Protein AF-H9FKZ0-F1 (afdb_monomer)

Secondary structure (DSSP, 8-state):
--GGG-TT--EEE-TTS--S---GGGGG-TT--EEE--SS--SS--GGGGG-TT--EEE--SS------TTGGG-TT--EEE-TTS--SS--GGGGG-TT-SEEE-TTS--S-----TT-TT--

Radius of gyration: 13.92 Å; Cα contacts (8 Å, |Δi|>4): 282; chains: 1; bounding box: 34×31×35 Å

Mean predicted aligned error: 2.5 Å

Foldseek 3Di:
DVPLVPQQAAEDAQDQVQDQEDDLSVLSNLNHAYYAHENYAHQADHPSVLNNLNHAEYHHAQYAYQEHDLSNLSNLNYAEDAHHNYAHQADHVSVLSNLNHCYYHHHNYNHPDDDDNVSVVNVD

InterPro domains:
  IPR001611 Leucine-rich repeat [PF13855] (7-65)
  IPR001611 Leucine-rich repeat [PS51450] (100-121)
  IPR003591 Leucine-rich repeat, typical subtype [SM00369] (6-28)
  IPR003591 Leucine-rich repeat, typical subtype [SM00369] (52-73)
  IPR003591 Leucine-rich repeat, typical subtype [SM00369] (75-98)
  IPR032675 Leucine-rich repeat domain superfamily [G3DSA:3.80.10.10] (1-124)
  IPR050216 Leucine-rich repeat domain-containing protein [PTHR48051] (2-121)

pLDDT: mean 96.82, std 4.58, range [59.09, 98.88]

Solvent-accessible surface area (backbone atoms only — not comparable to full-atom values): 6429 Å² total; per-residue (Å²): 127,70,76,40,70,40,68,78,42,38,66,48,81,52,53,64,64,65,39,62,74,70,61,73,57,56,37,54,30,51,45,25,28,37,41,36,45,22,48,24,50,28,54,56,68,56,67,34,60,60,59,24,52,49,25,27,35,42,36,45,23,39,28,45,29,52,62,68,58,80,64,54,50,64,33,74,41,36,31,34,42,34,42,24,38,26,48,26,51,57,67,54,71,40,55,56,66,36,42,61,27,53,40,78,40,62,53,67,42,53,54,82,58,79,75,88,59,75,52,32,67,39,57,116

Structure (mmCIF, N/CA/C/O backbone):
data_AF-H9FKZ0-F1
#
_entry.id   AF-H9FKZ0-F1
#
loop_
_atom_site.group_PDB
_atom_site.id
_atom_site.type_symbol
_atom_site.label_atom_id
_atom_site.label_alt_id
_atom_site.label_comp_id
_atom_site.label_asym_id
_atom_site.label_entity_id
_atom_site.label_seq_id
_atom_site.pdbx_PDB_ins_code
_atom_site.Cartn_x
_atom_site.Cartn_y
_atom_site.Cartn_z
_atom_site.occupancy
_atom_site.B_iso_or_equiv
_atom_site.auth_seq_id
_atom_site.auth_comp_id
_atom_site.auth_asym_id
_atom_site.auth_atom_id
_atom_site.pdbx_PDB_model_num
ATOM 1 N N . ASP A 1 1 ? -16.561 12.141 9.767 1.00 59.09 1 ASP A N 1
ATOM 2 C CA . ASP A 1 1 ? -15.702 12.217 10.973 1.00 59.09 1 ASP A CA 1
ATOM 3 C C . ASP A 1 1 ? -15.874 11.088 11.993 1.00 59.09 1 ASP A C 1
ATOM 5 O O .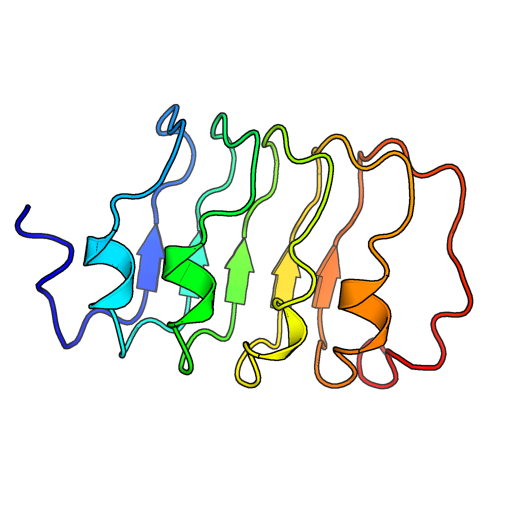 ASP A 1 1 ? -14.923 10.795 12.705 1.00 59.09 1 ASP A O 1
ATOM 9 N N . GLY A 1 2 ? -17.012 10.380 12.053 1.00 85.12 2 GLY A N 1
ATOM 10 C CA . GLY A 1 2 ? -17.207 9.305 13.046 1.00 85.12 2 GLY A CA 1
ATOM 11 C C . GLY A 1 2 ? -16.389 8.021 12.825 1.00 85.12 2 GLY A C 1
ATOM 12 O O . GLY A 1 2 ? -15.954 7.407 13.794 1.00 85.12 2 GLY A O 1
ATOM 13 N N . LEU A 1 3 ? -16.130 7.631 11.569 1.00 90.19 3 LEU A N 1
ATOM 14 C CA . LEU A 1 3 ? -15.483 6.350 11.232 1.00 90.19 3 LEU A CA 1
ATOM 15 C C . LEU A 1 3 ? -14.109 6.175 11.896 1.00 90.19 3 LEU A C 1
ATOM 17 O O . LEU A 1 3 ? -13.831 5.122 12.462 1.00 90.19 3 LEU A O 1
ATOM 21 N N . CYS A 1 4 ? -13.264 7.209 11.857 1.00 93.38 4 CYS A N 1
ATOM 22 C CA . CYS A 1 4 ? -11.900 7.170 12.393 1.00 93.38 4 CYS A CA 1
ATOM 23 C C . CYS A 1 4 ? -11.849 7.001 13.922 1.00 93.38 4 CYS A C 1
ATOM 25 O O . CYS A 1 4 ? -10.809 6.639 14.462 1.00 93.38 4 CYS A O 1
ATOM 27 N N . ARG A 1 5 ? -12.975 7.213 14.613 1.00 93.31 5 ARG A N 1
ATOM 28 C CA . ARG A 1 5 ? -13.101 7.131 16.073 1.00 93.31 5 ARG A CA 1
ATOM 29 C C . ARG A 1 5 ? -13.692 5.807 16.553 1.00 93.31 5 ARG A C 1
ATOM 31 O O . ARG A 1 5 ? -14.165 5.734 17.680 1.00 93.31 5 ARG A O 1
ATOM 38 N N . LEU A 1 6 ? -13.691 4.767 15.718 1.00 94.69 6 LEU A N 1
ATOM 39 C CA . LEU A 1 6 ? -14.150 3.427 16.087 1.00 94.69 6 LEU A CA 1
ATOM 40 C C . LEU A 1 6 ? -12.960 2.586 16.596 1.00 94.69 6 LEU A C 1
ATOM 42 O O . LEU A 1 6 ? -12.302 1.913 15.798 1.00 94.69 6 LEU A O 1
ATOM 46 N N . PRO A 1 7 ? -12.665 2.566 17.914 1.00 89.94 7 PRO A N 1
ATOM 47 C CA . PRO A 1 7 ? -11.415 2.008 18.446 1.00 89.94 7 PRO A CA 1
ATOM 48 C C . PRO A 1 7 ? -11.303 0.489 18.284 1.00 89.94 7 PRO A C 1
ATOM 50 O O . PRO A 1 7 ? -10.212 -0.067 18.392 1.00 89.94 7 PRO A O 1
ATOM 53 N N . ARG A 1 8 ? -12.425 -0.196 18.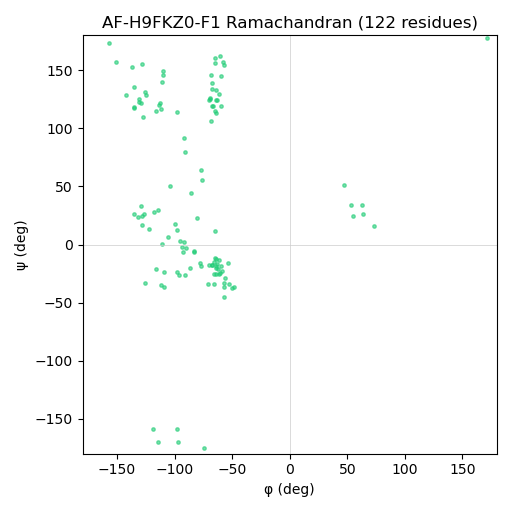038 1.00 96.38 8 ARG A N 1
ATOM 54 C CA . ARG A 1 8 ? -12.500 -1.654 17.860 1.00 96.38 8 ARG A CA 1
ATOM 55 C C . ARG A 1 8 ? -12.702 -2.081 16.408 1.00 96.38 8 ARG A C 1
ATOM 57 O O . ARG A 1 8 ? -12.904 -3.264 16.156 1.00 96.38 8 ARG A O 1
ATOM 64 N N . LEU A 1 9 ? -12.657 -1.151 15.452 1.00 98.06 9 LEU A N 1
ATOM 65 C CA . LEU A 1 9 ? -12.798 -1.496 14.041 1.00 98.06 9 LEU A CA 1
ATOM 66 C C . LEU A 1 9 ? -11.587 -2.320 13.586 1.00 98.06 9 LEU A C 1
ATOM 68 O O . LEU A 1 9 ? -10.453 -1.852 13.644 1.00 98.06 9 LEU A O 1
ATOM 72 N N . THR A 1 10 ? -11.834 -3.552 13.141 1.00 98.50 10 THR A N 1
ATOM 73 C CA . THR A 1 10 ? -10.780 -4.492 12.718 1.00 98.50 10 THR A CA 1
ATOM 74 C C . THR A 1 10 ? -10.758 -4.734 11.214 1.00 98.50 10 THR A C 1
ATOM 76 O O . THR A 1 10 ? -9.713 -5.091 10.669 1.00 98.50 10 THR A O 1
ATOM 79 N N . ARG A 1 11 ? -11.882 -4.526 10.526 1.00 98.69 11 ARG A N 1
ATOM 80 C CA . ARG A 1 11 ? -12.020 -4.703 9.079 1.00 98.69 11 ARG A CA 1
ATOM 81 C C . ARG A 1 11 ? -12.784 -3.521 8.507 1.00 98.69 11 ARG A C 1
ATOM 83 O O . ARG A 1 11 ? -13.779 -3.103 9.094 1.00 98.69 11 ARG A O 1
ATOM 90 N N . LEU A 1 12 ? -12.308 -2.987 7.391 1.00 98.44 12 LEU A N 1
ATOM 91 C CA . LEU A 1 12 ? -12.919 -1.842 6.731 1.00 98.44 12 LEU A CA 1
ATOM 92 C C . LEU A 1 12 ? -12.845 -2.007 5.214 1.00 98.44 12 LEU A C 1
ATOM 94 O O . LEU A 1 12 ? -11.774 -2.253 4.659 1.00 98.44 12 LEU A O 1
ATOM 98 N N . TYR A 1 13 ? -13.998 -1.843 4.572 1.00 98.38 13 TYR A N 1
ATOM 99 C CA . TYR A 1 13 ? -14.204 -1.992 3.138 1.00 98.38 13 TYR A CA 1
ATOM 100 C C . TYR A 1 13 ? -14.610 -0.641 2.550 1.00 98.38 13 TYR A C 1
ATOM 102 O O . TYR A 1 13 ? -15.657 -0.107 2.903 1.00 98.38 13 TYR A O 1
ATOM 110 N N . LEU A 1 14 ? -13.768 -0.076 1.687 1.00 97.88 14 LEU A N 1
ATOM 111 C CA . LEU A 1 14 ? -13.991 1.192 0.985 1.00 97.88 14 LEU A CA 1
ATOM 112 C C . LEU A 1 14 ? -13.691 1.067 -0.520 1.00 97.88 14 LEU A C 1
ATOM 114 O O . LEU A 1 14 ? -13.397 2.072 -1.177 1.00 97.88 14 LEU A O 1
ATOM 118 N N . GLY A 1 15 ? -13.758 -0.141 -1.080 1.00 97.94 15 GLY A N 1
ATOM 119 C CA . GLY A 1 15 ? -13.570 -0.360 -2.512 1.00 97.94 15 GLY A CA 1
ATOM 120 C C . GLY A 1 15 ? -14.595 0.401 -3.367 1.00 97.94 15 GLY A C 1
ATOM 121 O O . GLY A 1 15 ? -15.732 0.591 -2.942 1.00 97.94 15 GLY A O 1
ATOM 122 N N . GLY A 1 16 ? -14.200 0.884 -4.549 1.00 97.75 16 GLY A N 1
ATOM 123 C CA . GLY A 1 16 ? -15.134 1.482 -5.520 1.00 97.75 16 GLY A CA 1
ATOM 124 C C . GLY A 1 16 ? -15.685 2.874 -5.170 1.00 97.75 16 GLY A C 1
ATOM 125 O O . GLY A 1 16 ? -16.658 3.318 -5.777 1.00 97.75 16 GLY A O 1
ATOM 126 N N . ASN A 1 17 ? -15.082 3.594 -4.218 1.00 97.81 17 ASN A N 1
ATOM 127 C CA . ASN A 1 17 ? -15.618 4.853 -3.674 1.00 97.81 17 ASN A CA 1
ATOM 128 C C . ASN A 1 17 ? -15.027 6.132 -4.291 1.00 97.81 17 ASN A C 1
ATOM 130 O O . ASN A 1 17 ? -15.213 7.225 -3.757 1.00 97.81 17 ASN A O 1
ATOM 134 N N . ARG A 1 18 ? -14.301 6.028 -5.414 1.00 98.06 18 ARG A N 1
ATOM 135 C CA . ARG A 1 18 ? -13.669 7.173 -6.105 1.00 98.06 18 ARG A CA 1
ATOM 136 C C . ARG A 1 18 ? -12.743 8.012 -5.204 1.00 98.06 18 ARG A C 1
ATOM 138 O O . ARG A 1 18 ? -12.502 9.187 -5.480 1.00 98.06 18 ARG A O 1
ATOM 145 N N . LEU A 1 19 ? -12.203 7.419 -4.139 1.00 97.88 19 LEU A N 1
ATOM 146 C CA . LEU A 1 19 ? -11.367 8.104 -3.158 1.00 97.88 19 LEU A CA 1
ATOM 147 C C . LEU A 1 19 ? -10.075 8.614 -3.803 1.00 97.88 19 LEU A C 1
ATOM 149 O O . LEU A 1 19 ? -9.374 7.881 -4.502 1.00 97.88 19 LEU A O 1
ATOM 153 N N . LEU A 1 20 ? -9.742 9.874 -3.526 1.00 98.19 20 LEU A N 1
ATOM 154 C CA . LEU A 1 20 ? -8.487 10.505 -3.949 1.00 98.19 20 LEU A CA 1
ATOM 155 C C . LEU A 1 20 ? -7.414 10.468 -2.853 1.00 98.19 20 LEU A C 1
ATOM 157 O O . LEU A 1 20 ? -6.220 10.479 -3.159 1.00 98.19 20 LEU A O 1
ATOM 161 N N . ALA A 1 21 ? -7.837 10.409 -1.589 1.00 97.56 21 ALA A N 1
ATOM 162 C CA . ALA A 1 21 ? -6.990 10.304 -0.407 1.00 97.56 21 ALA A CA 1
ATOM 163 C C . ALA A 1 21 ? -7.782 9.704 0.769 1.00 97.56 21 ALA A C 1
ATOM 165 O O . ALA A 1 21 ? -9.000 9.545 0.689 1.00 97.56 21 ALA A O 1
ATOM 166 N N . LEU A 1 22 ? -7.085 9.420 1.871 1.00 96.75 22 LEU A N 1
ATOM 167 C CA . LEU A 1 22 ? -7.688 9.144 3.178 1.00 96.75 22 LEU A CA 1
ATOM 168 C C . LEU A 1 22 ? -7.392 10.315 4.131 1.00 96.75 22 LEU A C 1
ATOM 170 O O . LEU A 1 22 ? -6.307 10.899 4.031 1.00 96.75 22 LEU A O 1
ATOM 174 N N . PRO A 1 23 ? -8.313 10.662 5.049 1.00 95.50 23 PRO A N 1
ATOM 175 C CA . PRO A 1 23 ? -8.104 11.742 6.012 1.00 95.50 23 PRO A CA 1
ATOM 176 C C . PRO A 1 23 ? -6.965 11.418 6.989 1.00 95.50 23 PRO A C 1
ATOM 178 O O . PRO A 1 23 ? -6.663 10.252 7.244 1.00 95.50 23 PRO A O 1
ATOM 181 N N . ALA A 1 24 ? -6.351 12.444 7.586 1.00 95.62 24 ALA A N 1
ATOM 182 C CA . ALA A 1 24 ? -5.262 12.263 8.553 1.00 95.62 24 ALA A CA 1
ATOM 183 C C . ALA A 1 24 ? -5.673 11.385 9.752 1.00 95.62 24 ALA A C 1
ATOM 185 O O . ALA A 1 24 ? -4.898 10.535 10.200 1.00 95.62 24 ALA A O 1
ATOM 186 N N . ASP A 1 25 ? -6.923 11.526 10.196 1.00 96.19 25 ASP A N 1
ATOM 187 C CA . ASP A 1 25 ? -7.493 10.784 11.322 1.00 96.19 25 ASP A CA 1
ATOM 188 C C . ASP A 1 25 ? -7.608 9.278 11.075 1.00 96.19 25 ASP A C 1
ATOM 190 O O . ASP A 1 25 ? -7.793 8.527 12.026 1.00 96.19 25 ASP A O 1
ATOM 194 N N . PHE A 1 26 ? -7.422 8.786 9.844 1.00 96.75 26 PHE A N 1
ATOM 195 C CA . PHE A 1 26 ? -7.399 7.343 9.572 1.00 96.75 26 PHE A CA 1
ATOM 196 C C . PHE A 1 26 ? -6.303 6.618 10.372 1.00 96.75 26 PHE A C 1
ATOM 198 O O . PHE A 1 26 ? -6.423 5.430 10.658 1.00 96.75 26 PHE A O 1
ATOM 205 N N . ALA A 1 27 ? -5.265 7.350 10.798 1.00 96.12 27 ALA A N 1
ATOM 206 C CA . ALA A 1 27 ? -4.238 6.867 11.713 1.00 96.12 27 ALA A CA 1
ATOM 207 C C . ALA A 1 27 ? -4.766 6.513 13.120 1.00 96.12 27 ALA A C 1
ATOM 209 O O . ALA A 1 27 ? -4.038 5.892 13.885 1.00 96.12 27 ALA A O 1
ATOM 210 N N . GLN A 1 28 ? -5.992 6.892 13.491 1.00 96.38 28 GLN A N 1
ATOM 211 C CA . GLN A 1 28 ? -6.603 6.556 14.785 1.00 96.38 28 GLN A CA 1
ATOM 212 C C . GLN A 1 28 ? -7.143 5.116 14.841 1.00 96.38 28 GLN A C 1
ATOM 214 O O . GLN A 1 28 ? -7.355 4.588 15.931 1.00 96.38 28 GLN A O 1
ATOM 219 N N . LEU A 1 29 ? -7.305 4.443 13.695 1.00 97.06 29 LEU A N 1
ATOM 220 C CA . LEU A 1 29 ? -7.834 3.076 13.589 1.00 97.06 29 LEU A CA 1
ATOM 221 C C . LEU A 1 29 ? -6.798 2.007 13.990 1.00 97.06 29 LEU A C 1
ATOM 223 O O . LEU A 1 29 ? -6.483 1.097 13.228 1.00 97.06 29 LEU A O 1
ATOM 227 N N . GLN A 1 30 ? -6.251 2.111 15.201 1.00 96.06 30 GLN A N 1
ATOM 228 C CA . GLN A 1 30 ? -5.129 1.297 15.689 1.00 96.06 30 GLN A CA 1
ATOM 229 C C . GLN A 1 30 ? -5.438 -0.207 15.800 1.00 96.06 30 GLN A C 1
ATOM 231 O O . GLN A 1 30 ? -4.515 -1.017 15.807 1.00 96.06 30 GLN A O 1
ATOM 236 N N . SER A 1 31 ? -6.719 -0.591 15.829 1.00 97.88 31 SER A N 1
ATOM 237 C CA . SER A 1 31 ? -7.163 -1.994 15.826 1.00 97.88 31 SER A CA 1
ATOM 238 C C . SER A 1 31 ? -7.384 -2.576 14.425 1.00 97.88 31 SER A C 1
ATOM 240 O O . SER A 1 31 ? -7.723 -3.756 14.308 1.00 97.88 31 SER A O 1
ATOM 242 N N . LEU A 1 32 ? -7.221 -1.779 13.361 1.00 98.56 32 LEU A N 1
ATOM 243 C CA . LEU A 1 32 ? -7.531 -2.200 11.999 1.00 98.56 32 LEU A CA 1
ATOM 244 C C . LEU A 1 32 ? -6.525 -3.243 11.509 1.00 98.56 32 LEU A C 1
ATOM 246 O O . LEU A 1 32 ? -5.321 -3.004 11.494 1.00 98.56 32 LEU A O 1
ATOM 250 N N . ARG A 1 33 ? -7.040 -4.397 11.082 1.00 98.75 33 ARG A N 1
ATOM 251 C CA . ARG A 1 33 ? -6.269 -5.552 10.600 1.00 98.75 33 ARG A CA 1
ATOM 252 C C . ARG A 1 33 ? -6.416 -5.758 9.099 1.00 98.75 33 ARG A C 1
ATOM 254 O O . ARG A 1 33 ? -5.436 -6.104 8.443 1.00 98.75 33 ARG A O 1
ATOM 261 N N . CYS A 1 34 ? -7.605 -5.510 8.555 1.00 98.88 34 CYS A N 1
ATOM 262 C CA . CYS A 1 34 ? -7.881 -5.636 7.127 1.00 98.88 34 CYS A CA 1
ATOM 263 C C . CYS A 1 34 ? -8.452 -4.332 6.577 1.00 98.88 34 CYS A C 1
ATOM 265 O O . CYS A 1 34 ? -9.436 -3.813 7.108 1.00 98.88 34 CYS A O 1
ATOM 267 N N . LEU A 1 35 ? -7.857 -3.835 5.498 1.00 98.81 35 LEU A N 1
ATOM 268 C CA . LEU A 1 35 ? -8.326 -2.653 4.792 1.00 98.81 35 LEU A CA 1
ATOM 269 C C . LEU A 1 35 ? -8.400 -2.936 3.295 1.00 98.81 35 LEU A C 1
ATOM 271 O O . LEU A 1 35 ? -7.386 -3.280 2.682 1.00 98.81 35 LEU A O 1
ATOM 275 N N . TRP A 1 36 ? -9.590 -2.764 2.729 1.00 98.88 36 TRP A N 1
ATOM 276 C CA . TRP A 1 36 ? -9.854 -2.864 1.295 1.00 98.88 36 TRP A CA 1
ATOM 277 C C . TRP A 1 36 ? -10.214 -1.488 0.746 1.00 98.88 36 TRP A C 1
ATOM 279 O O . TRP A 1 36 ? -11.174 -0.867 1.201 1.00 98.88 36 TRP A O 1
ATOM 289 N N . ILE A 1 37 ? -9.379 -0.968 -0.153 1.00 98.56 37 ILE A N 1
ATOM 290 C CA . ILE A 1 37 ? -9.507 0.355 -0.787 1.00 98.56 37 ILE A CA 1
ATOM 291 C C . ILE A 1 37 ? -9.239 0.277 -2.298 1.00 98.56 37 ILE A C 1
ATOM 293 O O . ILE A 1 37 ? -8.833 1.261 -2.925 1.00 98.56 37 ILE A O 1
ATOM 297 N N . GLU A 1 38 ? -9.464 -0.888 -2.893 1.00 98.75 38 GLU A N 1
ATOM 298 C CA . GLU A 1 38 ? -9.356 -1.144 -4.326 1.00 98.75 38 GLU A CA 1
ATOM 299 C C . GLU A 1 38 ? -10.379 -0.362 -5.165 1.00 98.75 38 GLU A C 1
ATOM 301 O O . GLU A 1 38 ? -11.378 0.140 -4.651 1.00 98.75 38 GLU A O 1
ATOM 306 N N . GLY A 1 39 ? -10.134 -0.201 -6.466 1.00 98.62 39 GLY A N 1
ATOM 307 C CA . GLY A 1 39 ? -11.086 0.475 -7.359 1.00 98.62 39 GLY A CA 1
ATOM 308 C C . GLY A 1 39 ? -11.325 1.948 -6.996 1.00 98.62 39 GLY A C 1
ATOM 309 O O . GLY A 1 39 ? -12.436 2.466 -7.115 1.00 98.62 39 GLY A O 1
ATOM 310 N N . ASN A 1 40 ? -10.290 2.625 -6.501 1.00 98.81 40 ASN A N 1
ATOM 311 C CA . ASN A 1 40 ? -10.313 4.045 -6.152 1.00 98.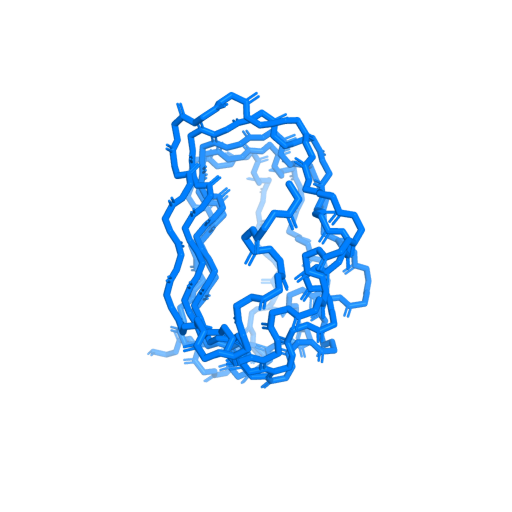81 40 ASN A CA 1
ATOM 312 C C . ASN A 1 40 ? -9.362 4.841 -7.069 1.00 98.81 40 ASN A C 1
ATOM 314 O O . ASN A 1 40 ? -8.886 4.361 -8.098 1.00 98.81 40 ASN A O 1
ATOM 318 N N . PHE A 1 41 ? -9.103 6.110 -6.752 1.00 98.50 41 PHE A N 1
ATOM 319 C CA . PHE A 1 41 ? -8.280 7.000 -7.576 1.00 98.50 41 PHE A CA 1
ATOM 320 C C . PHE A 1 41 ? -7.016 7.486 -6.860 1.00 98.50 41 PHE A C 1
ATOM 322 O O . PHE A 1 41 ? -6.490 8.556 -7.190 1.00 98.50 41 PHE A O 1
ATOM 329 N N . LEU A 1 42 ? -6.497 6.694 -5.917 1.00 98.75 42 LEU A N 1
ATOM 330 C CA . LEU A 1 42 ? -5.313 7.036 -5.135 1.00 98.75 42 LEU A CA 1
ATOM 331 C C . LEU A 1 42 ? -4.089 7.143 -6.049 1.00 98.75 42 LEU A C 1
ATOM 333 O O . LEU A 1 42 ? -3.626 6.160 -6.624 1.00 98.75 42 LEU A O 1
ATOM 337 N N . ARG A 1 43 ? -3.549 8.359 -6.182 1.00 98.50 43 ARG A N 1
ATOM 338 C CA . ARG A 1 43 ? -2.312 8.631 -6.942 1.00 98.50 43 ARG A CA 1
ATOM 339 C C . ARG A 1 43 ? -1.046 8.445 -6.104 1.00 98.50 43 ARG A C 1
ATOM 341 O O . ARG A 1 43 ? 0.045 8.315 -6.649 1.00 98.50 43 ARG A O 1
ATOM 348 N N . ARG A 1 44 ? -1.185 8.482 -4.778 1.00 98.44 44 ARG A N 1
ATOM 349 C CA . ARG A 1 44 ? -0.106 8.338 -3.793 1.00 98.44 44 ARG A CA 1
ATOM 350 C C . ARG A 1 44 ? -0.573 7.424 -2.670 1.00 98.44 44 ARG A C 1
ATOM 352 O O . ARG A 1 44 ? -1.764 7.380 -2.367 1.00 98.44 44 ARG A O 1
ATOM 359 N N . PHE A 1 45 ? 0.372 6.743 -2.033 1.00 98.50 45 PHE A N 1
ATOM 360 C CA . PHE A 1 45 ? 0.085 5.941 -0.850 1.00 98.50 45 PHE A CA 1
ATOM 361 C C . PHE A 1 45 ? -0.456 6.834 0.287 1.00 98.50 45 PHE A C 1
ATOM 363 O O . PHE A 1 45 ? 0.179 7.848 0.606 1.00 98.50 45 PHE A O 1
ATOM 370 N N . PRO A 1 46 ? -1.587 6.491 0.929 1.00 97.88 46 PRO A N 1
ATOM 371 C CA . PRO A 1 46 ? -2.116 7.275 2.039 1.00 97.88 46 PRO A CA 1
ATOM 372 C C . PRO A 1 46 ? -1.211 7.170 3.276 1.00 97.88 46 PRO A C 1
ATOM 374 O O . PRO A 1 46 ? -1.198 6.164 3.983 1.00 97.88 46 PRO A O 1
ATOM 377 N N . ARG A 1 47 ? -0.459 8.238 3.569 1.00 97.94 47 ARG A N 1
ATOM 378 C CA . ARG A 1 47 ? 0.493 8.284 4.695 1.00 97.94 47 ARG A CA 1
ATOM 379 C C . ARG A 1 47 ? -0.079 7.902 6.073 1.00 97.94 47 ARG A C 1
ATOM 381 O O . ARG A 1 47 ? 0.669 7.277 6.822 1.00 97.94 47 ARG A O 1
ATOM 388 N N . PRO A 1 48 ? -1.350 8.187 6.428 1.00 97.44 48 PRO A N 1
ATOM 389 C CA . PRO A 1 48 ? -1.925 7.734 7.700 1.00 97.44 48 PRO A CA 1
ATOM 390 C C . PRO A 1 48 ? -1.854 6.215 7.922 1.00 97.44 48 PRO A C 1
ATOM 392 O O . PRO A 1 48 ? -1.720 5.780 9.064 1.00 97.44 48 PRO A O 1
ATOM 395 N N . LEU A 1 49 ? -1.858 5.408 6.851 1.00 98.19 49 LEU A N 1
ATOM 396 C CA . LEU A 1 49 ? -1.769 3.945 6.946 1.00 98.19 49 LEU A CA 1
ATOM 397 C C . LEU A 1 49 ? -0.427 3.459 7.506 1.00 98.19 49 LEU A C 1
ATOM 399 O O . LEU A 1 49 ? -0.377 2.404 8.129 1.00 98.19 49 LEU A O 1
ATOM 403 N N . LEU A 1 50 ? 0.644 4.250 7.370 1.00 98.12 50 LEU A N 1
ATOM 404 C CA . LEU A 1 50 ? 1.967 3.922 7.921 1.00 98.12 50 LEU A CA 1
ATOM 405 C C . LEU A 1 50 ? 1.969 3.835 9.456 1.00 98.12 50 LEU A C 1
ATOM 407 O O . LEU A 1 50 ? 2.904 3.289 10.035 1.00 98.12 50 LEU A O 1
ATOM 411 N N . ARG A 1 51 ? 0.941 4.388 10.116 1.00 97.00 51 ARG A N 1
ATOM 412 C CA . ARG A 1 51 ? 0.767 4.361 11.576 1.00 97.00 51 ARG A CA 1
ATOM 413 C C . ARG A 1 51 ? -0.100 3.195 12.061 1.00 97.00 51 ARG A C 1
ATOM 415 O O . ARG A 1 51 ? -0.296 3.065 13.266 1.00 97.00 51 ARG A O 1
ATOM 422 N N . LEU A 1 52 ? -0.636 2.369 11.160 1.00 96.81 52 LEU A N 1
ATOM 423 C CA . LEU A 1 52 ? -1.516 1.252 11.508 1.00 96.81 52 LEU A CA 1
ATOM 424 C C . LEU A 1 52 ? -0.698 -0.021 11.733 1.00 96.81 52 LEU A C 1
ATOM 426 O O . LEU A 1 52 ? -0.597 -0.887 10.868 1.00 96.81 52 LEU A O 1
ATOM 430 N N . VAL A 1 53 ? -0.098 -0.126 12.918 1.00 92.69 53 VAL A N 1
ATOM 431 C CA . VAL A 1 53 ? 0.806 -1.233 13.280 1.00 92.69 53 VAL A CA 1
ATOM 432 C C . VAL A 1 53 ? 0.120 -2.603 13.325 1.00 92.69 53 VAL A C 1
ATOM 434 O O . VAL A 1 53 ? 0.779 -3.621 13.117 1.00 92.69 53 VAL A O 1
ATOM 437 N N . ALA A 1 54 ? -1.196 -2.636 13.558 1.00 97.44 54 ALA A N 1
ATOM 438 C CA . ALA A 1 54 ? -1.993 -3.862 13.576 1.00 97.44 54 ALA A CA 1
ATOM 439 C C . ALA A 1 54 ? -2.441 -4.329 12.181 1.00 97.44 54 ALA A C 1
ATOM 441 O O . ALA A 1 54 ? -3.008 -5.419 12.072 1.00 97.44 54 ALA A O 1
ATOM 442 N N . LEU A 1 55 ? -2.201 -3.536 11.127 1.00 98.62 55 LEU A N 1
ATOM 443 C CA . LEU A 1 55 ? -2.673 -3.854 9.784 1.00 98.62 55 LEU A CA 1
ATOM 444 C C . LEU A 1 55 ? -1.912 -5.058 9.226 1.00 98.62 55 LEU A C 1
ATOM 446 O O . LEU A 1 55 ? -0.686 -5.060 9.158 1.00 98.62 55 LEU A O 1
ATOM 450 N N . GLN A 1 56 ? -2.659 -6.078 8.815 1.00 98.81 56 GLN A N 1
ATOM 451 C CA . GLN A 1 56 ? -2.153 -7.363 8.330 1.00 98.81 56 GLN A CA 1
ATOM 452 C C . GLN A 1 56 ? -2.418 -7.553 6.836 1.00 98.81 56 GLN A C 1
ATOM 454 O O . GLN A 1 56 ? -1.581 -8.122 6.140 1.00 98.81 56 GLN A O 1
ATOM 459 N N . SER A 1 57 ? -3.551 -7.054 6.340 1.00 98.88 57 SER A N 1
ATOM 460 C CA . SER A 1 57 ? -3.988 -7.194 4.951 1.00 98.88 57 SER A CA 1
ATOM 461 C C . SER A 1 57 ? -4.376 -5.836 4.379 1.00 98.88 57 SER A C 1
ATOM 463 O O . SER A 1 57 ? -5.292 -5.190 4.896 1.00 98.88 57 SER A O 1
ATOM 465 N N . LEU A 1 58 ? -3.725 -5.432 3.288 1.00 98.88 58 LEU A N 1
ATOM 466 C CA . LEU A 1 58 ? -3.988 -4.171 2.597 1.00 98.88 58 LEU A CA 1
ATOM 467 C C . LEU A 1 58 ? -4.239 -4.414 1.103 1.00 98.88 58 LEU A C 1
ATOM 469 O O . LEU A 1 58 ? -3.316 -4.755 0.364 1.00 98.88 58 LEU A O 1
ATOM 473 N N . GLN A 1 59 ? -5.486 -4.225 0.670 1.00 98.81 59 GLN A N 1
ATOM 474 C CA . GLN A 1 59 ? -5.893 -4.284 -0.736 1.00 98.81 59 GLN A CA 1
ATOM 475 C C . GLN A 1 59 ? -5.961 -2.866 -1.305 1.00 98.81 59 GLN A C 1
ATOM 477 O O . GLN A 1 59 ? -6.767 -2.048 -0.869 1.00 98.81 59 GLN A O 1
ATOM 482 N N . MET A 1 60 ? -5.084 -2.566 -2.258 1.00 98.69 60 MET A N 1
ATOM 483 C CA . MET A 1 60 ? -4.971 -1.274 -2.944 1.00 98.69 60 MET A CA 1
ATOM 484 C C . MET A 1 60 ? -4.973 -1.448 -4.466 1.00 98.69 60 MET A C 1
ATOM 486 O O . MET A 1 60 ? -4.435 -0.605 -5.191 1.00 98.69 60 MET A O 1
ATOM 490 N N . GLY A 1 61 ? -5.561 -2.545 -4.947 1.00 98.81 61 GLY A N 1
ATOM 491 C CA . GLY A 1 61 ? -5.673 -2.835 -6.369 1.00 98.81 61 GLY A CA 1
ATOM 492 C C . GLY A 1 61 ? -6.464 -1.770 -7.133 1.00 98.81 61 GLY A C 1
ATOM 493 O O . GLY A 1 61 ? -7.168 -0.962 -6.525 1.00 98.81 61 GLY A O 1
ATOM 494 N N . ASP A 1 62 ? -6.331 -1.731 -8.455 1.00 98.81 62 ASP A N 1
ATOM 495 C CA . ASP A 1 62 ? -7.084 -0.840 -9.350 1.00 98.81 62 ASP A CA 1
ATOM 496 C C . ASP A 1 62 ? -7.119 0.621 -8.863 1.00 98.81 62 ASP A C 1
ATOM 498 O O . ASP A 1 62 ? -8.167 1.250 -8.706 1.00 98.81 62 ASP A O 1
ATOM 502 N N . ASN A 1 63 ? -5.934 1.157 -8.569 1.00 98.88 63 ASN A N 1
ATOM 503 C CA . ASN A 1 63 ? -5.720 2.551 -8.192 1.00 98.88 63 ASN A CA 1
ATOM 504 C C . ASN A 1 63 ? -4.788 3.232 -9.216 1.00 98.88 63 ASN A C 1
ATOM 506 O O . ASN A 1 63 ? -4.703 2.854 -10.384 1.00 98.88 63 ASN A O 1
ATOM 510 N N . ARG A 1 64 ? -4.133 4.336 -8.841 1.00 98.62 64 ARG A N 1
ATOM 511 C CA . ARG A 1 64 ? -3.251 5.111 -9.732 1.00 98.62 64 ARG A CA 1
ATOM 512 C C . ARG A 1 64 ? -1.862 5.308 -9.127 1.00 98.62 64 ARG A C 1
ATOM 514 O O . ARG A 1 64 ? -1.205 6.302 -9.447 1.00 98.62 64 ARG A O 1
ATOM 521 N N . LEU A 1 65 ? -1.437 4.403 -8.244 1.00 98.75 65 LEU A N 1
ATOM 522 C CA . LEU A 1 65 ? -0.143 4.480 -7.574 1.00 98.75 65 LEU A CA 1
ATOM 523 C C . LEU A 1 65 ? 0.990 4.280 -8.577 1.00 98.75 65 LEU A C 1
ATOM 525 O O . LEU A 1 65 ? 0.914 3.421 -9.448 1.00 98.75 65 LEU A O 1
ATOM 529 N N . ARG A 1 66 ? 2.046 5.078 -8.424 1.00 98.50 66 ARG A N 1
ATOM 530 C CA . ARG A 1 66 ? 3.293 4.962 -9.199 1.00 98.50 66 ARG A CA 1
ATOM 531 C C . ARG A 1 66 ? 4.500 4.604 -8.334 1.00 98.50 66 ARG A C 1
ATOM 533 O O . ARG A 1 66 ? 5.501 4.135 -8.850 1.00 98.50 66 ARG A O 1
ATOM 540 N N . ALA A 1 67 ? 4.412 4.858 -7.029 1.00 98.44 67 ALA A N 1
ATOM 541 C CA . ALA A 1 67 ? 5.488 4.647 -6.071 1.00 98.44 67 ALA A CA 1
ATOM 542 C C . ALA A 1 67 ? 4.918 4.340 -4.679 1.00 98.44 67 ALA A C 1
ATOM 544 O O . ALA A 1 67 ? 3.785 4.716 -4.354 1.00 98.44 67 ALA A O 1
ATOM 545 N N . LEU A 1 68 ? 5.730 3.672 -3.861 1.00 98.62 68 LEU A N 1
ATOM 546 C CA . LEU A 1 68 ? 5.471 3.430 -2.445 1.00 98.62 68 LEU A CA 1
ATOM 547 C C . LEU A 1 68 ? 6.441 4.263 -1.594 1.00 98.62 68 LEU A C 1
ATOM 549 O O . LEU A 1 68 ? 7.564 4.522 -2.027 1.00 98.62 68 LEU A O 1
ATOM 553 N N . PRO A 1 69 ? 6.032 4.696 -0.391 1.00 98.12 69 PRO A N 1
ATOM 554 C CA . PRO A 1 69 ? 6.892 5.467 0.497 1.00 98.12 69 PRO A CA 1
ATOM 555 C C . PRO A 1 69 ? 8.047 4.608 1.030 1.00 98.12 69 PRO A C 1
ATOM 557 O O . PRO A 1 69 ? 7.868 3.423 1.315 1.00 98.12 69 PRO A O 1
ATOM 560 N N . ALA A 1 70 ? 9.217 5.217 1.240 1.00 98.06 70 ALA A N 1
ATOM 561 C CA . ALA A 1 70 ? 10.389 4.541 1.808 1.00 98.06 70 ALA A CA 1
ATOM 562 C C . ALA A 1 70 ? 10.144 4.023 3.240 1.00 98.06 70 ALA A C 1
ATOM 564 O O . ALA A 1 70 ? 10.832 3.120 3.715 1.0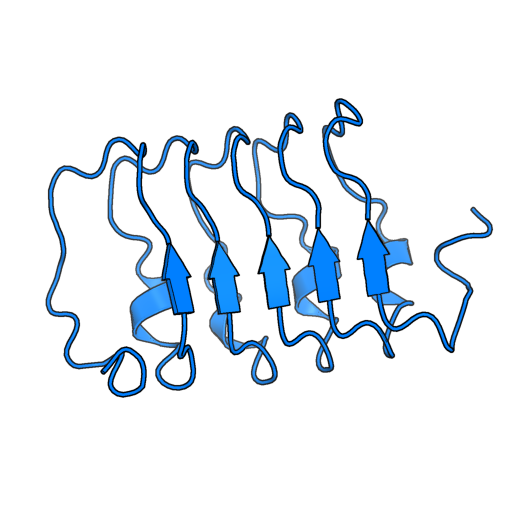0 98.06 70 ALA A O 1
ATOM 565 N N . GLU A 1 71 ? 9.149 4.584 3.926 1.00 98.12 71 GLU A N 1
ATOM 566 C CA . GLU A 1 71 ? 8.722 4.222 5.272 1.00 98.12 71 GLU A CA 1
ATOM 567 C C . GLU A 1 71 ? 7.769 3.019 5.320 1.00 98.12 71 GLU A C 1
ATOM 569 O O . GLU A 1 71 ? 7.461 2.556 6.417 1.00 98.12 71 GLU A O 1
ATOM 574 N N . LEU A 1 72 ? 7.321 2.480 4.177 1.00 98.06 72 LEU A N 1
ATOM 575 C CA . LEU A 1 72 ? 6.431 1.309 4.123 1.00 98.06 72 LEU A CA 1
ATOM 576 C C . LEU A 1 72 ? 6.912 0.112 4.978 1.00 98.06 72 LEU A C 1
ATOM 578 O O . LEU A 1 72 ? 6.074 -0.493 5.650 1.00 98.06 72 LEU A O 1
ATOM 582 N N . PRO A 1 73 ? 8.226 -0.196 5.081 1.00 97.38 73 PRO A N 1
ATOM 583 C CA . PRO A 1 73 ? 8.720 -1.275 5.943 1.00 97.38 73 PRO A CA 1
ATOM 584 C C . PRO A 1 73 ? 8.420 -1.100 7.440 1.00 97.38 73 PRO A C 1
ATOM 586 O O . PRO A 1 73 ? 8.551 -2.058 8.199 1.00 97.38 73 PRO A O 1
ATOM 589 N N . ARG A 1 74 ? 8.001 0.095 7.891 1.00 96.00 74 ARG A N 1
ATOM 590 C CA . ARG A 1 74 ? 7.533 0.328 9.271 1.00 96.00 74 ARG A CA 1
ATOM 591 C C . ARG A 1 74 ? 6.214 -0.385 9.578 1.00 96.00 74 ARG A C 1
ATOM 593 O O . ARG A 1 74 ? 5.899 -0.579 10.749 1.00 96.00 74 ARG A O 1
ATOM 600 N N . MET A 1 75 ? 5.463 -0.809 8.561 1.00 97.19 75 MET A N 1
ATOM 601 C CA . MET A 1 75 ? 4.236 -1.597 8.708 1.00 97.19 75 MET A CA 1
ATOM 602 C C . MET A 1 75 ? 4.570 -3.064 9.030 1.00 97.19 75 MET A C 1
ATOM 604 O O . MET A 1 75 ? 4.297 -3.977 8.256 1.00 97.19 75 MET A O 1
ATOM 608 N N . THR A 1 76 ? 5.196 -3.298 10.184 1.00 94.75 76 THR A N 1
ATOM 609 C CA . THR A 1 76 ? 5.757 -4.600 10.592 1.00 94.75 76 THR A CA 1
ATOM 610 C C . THR A 1 76 ? 4.709 -5.703 10.775 1.00 94.75 76 THR A C 1
ATOM 612 O O . THR A 1 76 ? 5.053 -6.890 10.727 1.00 94.75 76 THR A O 1
ATOM 615 N N . GLY A 1 77 ? 3.440 -5.330 10.964 1.00 96.56 77 GLY A N 1
ATOM 616 C CA . GLY A 1 77 ? 2.291 -6.232 11.025 1.00 96.56 77 GLY A CA 1
ATOM 617 C C . GLY A 1 77 ? 1.810 -6.739 9.664 1.00 96.56 77 GLY A C 1
ATOM 618 O O . GLY A 1 77 ? 1.153 -7.778 9.625 1.00 96.56 77 GLY A O 1
ATOM 619 N N . LEU A 1 78 ? 2.175 -6.075 8.559 1.00 98.44 78 LEU A N 1
ATOM 620 C CA . LEU A 1 78 ? 1.636 -6.389 7.238 1.00 98.44 78 LEU A CA 1
ATOM 621 C C . LEU A 1 78 ? 2.122 -7.767 6.767 1.00 98.44 78 LEU A C 1
ATOM 623 O O . LEU A 1 78 ? 3.297 -8.121 6.914 1.00 98.44 78 LEU A O 1
ATOM 627 N N . ARG A 1 79 ? 1.193 -8.568 6.248 1.00 98.38 79 ARG A N 1
ATOM 628 C CA . ARG A 1 79 ? 1.418 -9.935 5.754 1.00 98.38 79 ARG A CA 1
ATOM 629 C C . ARG A 1 79 ? 0.938 -10.105 4.319 1.00 98.38 79 ARG A C 1
ATOM 631 O O . ARG A 1 79 ? 1.572 -10.850 3.584 1.00 98.38 79 ARG A O 1
ATOM 638 N N . GLY A 1 80 ? -0.126 -9.410 3.926 1.00 98.75 80 GLY A N 1
ATOM 639 C CA . GLY A 1 80 ? -0.624 -9.389 2.555 1.00 98.75 80 GLY A CA 1
ATOM 640 C C . GLY A 1 80 ? -0.750 -7.968 2.022 1.00 98.75 80 GLY A C 1
ATOM 641 O O . GLY A 1 80 ? -1.318 -7.098 2.691 1.00 98.75 80 GLY A O 1
ATOM 642 N N . LEU A 1 81 ? -0.220 -7.746 0.822 1.00 98.81 81 LEU A N 1
ATOM 643 C CA . LEU A 1 81 ? -0.278 -6.475 0.114 1.00 98.81 81 LEU A CA 1
ATOM 644 C C . LEU A 1 81 ? -0.647 -6.713 -1.349 1.00 98.81 81 LEU A C 1
ATOM 646 O O . LEU A 1 81 ? 0.105 -7.339 -2.090 1.00 98.81 81 LEU A O 1
ATOM 650 N N . TRP A 1 82 ? -1.782 -6.169 -1.770 1.00 98.88 82 TRP A N 1
ATOM 651 C CA . TRP A 1 82 ? -2.242 -6.261 -3.150 1.00 98.88 82 TRP A CA 1
ATOM 652 C C . TRP A 1 82 ? -2.221 -4.884 -3.794 1.00 98.88 82 TRP A C 1
ATOM 654 O O . TRP A 1 82 ? -2.847 -3.939 -3.313 1.00 98.88 82 TRP A O 1
ATOM 664 N N . LEU A 1 83 ? -1.467 -4.784 -4.878 1.00 98.81 83 LEU A N 1
ATOM 665 C CA . LEU A 1 83 ? -1.176 -3.571 -5.632 1.00 98.81 83 LEU A CA 1
ATOM 666 C C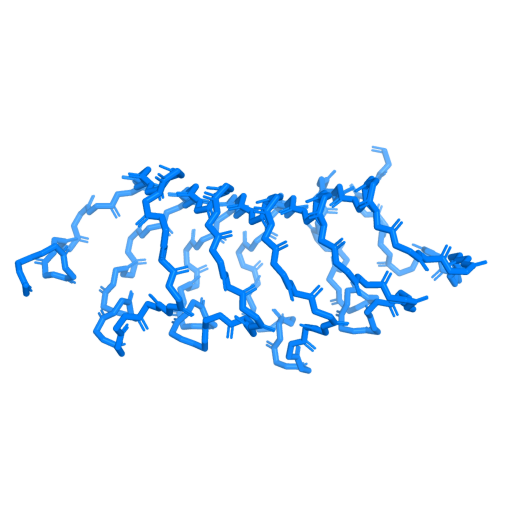 . LEU A 1 83 ? -1.468 -3.764 -7.1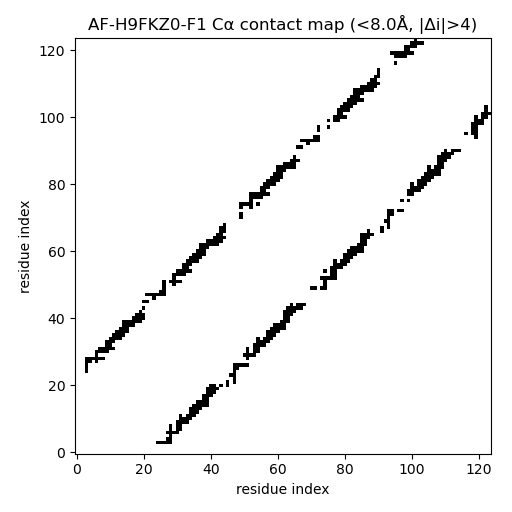24 1.00 98.81 83 LEU A C 1
ATOM 668 O O . LEU A 1 83 ? -0.998 -2.965 -7.942 1.00 98.81 83 LEU A O 1
ATOM 672 N N . TYR A 1 84 ? -2.238 -4.793 -7.484 1.00 98.88 84 TYR A N 1
ATOM 673 C CA . TYR A 1 84 ? -2.583 -5.071 -8.872 1.00 98.88 84 TYR A CA 1
ATOM 674 C C . TYR A 1 84 ? -3.270 -3.875 -9.546 1.00 98.88 84 TYR A C 1
ATOM 676 O O . TYR A 1 84 ? -3.863 -3.032 -8.875 1.00 98.88 84 TYR A O 1
ATOM 684 N N . GLY A 1 85 ? -3.182 -3.749 -10.867 1.00 98.75 85 GLY A N 1
ATOM 685 C CA . GLY A 1 85 ? -3.917 -2.707 -11.601 1.00 98.75 85 GLY A CA 1
ATOM 686 C C . GLY A 1 85 ? -3.513 -1.270 -11.238 1.00 98.75 85 GLY A C 1
ATOM 687 O O . GLY A 1 85 ? -4.317 -0.343 -11.337 1.00 98.75 85 GLY A O 1
ATOM 688 N N . ASN A 1 86 ? -2.279 -1.066 -10.772 1.00 98.88 86 ASN A N 1
ATOM 689 C CA . ASN A 1 86 ? -1.711 0.260 -10.529 1.00 98.88 86 ASN A CA 1
ATOM 690 C C . ASN A 1 86 ? -0.827 0.699 -11.716 1.00 98.88 86 ASN A C 1
ATOM 692 O O . ASN A 1 86 ? -1.013 0.281 -12.858 1.00 98.88 86 ASN A O 1
ATOM 696 N N . ARG A 1 87 ? 0.086 1.648 -11.493 1.00 98.62 87 ARG A N 1
ATOM 697 C CA . ARG A 1 87 ? 0.932 2.261 -12.528 1.00 98.62 87 ARG A CA 1
ATOM 698 C C . ARG A 1 87 ? 2.408 2.236 -12.128 1.00 98.62 87 ARG A C 1
ATOM 700 O O . ARG A 1 87 ? 3.126 3.187 -12.431 1.00 98.62 87 ARG A O 1
ATOM 707 N N . PHE A 1 88 ? 2.841 1.201 -11.410 1.00 98.75 88 PHE A N 1
ATOM 708 C CA . PHE A 1 88 ? 4.256 1.006 -11.092 1.00 98.75 88 PHE A CA 1
ATOM 709 C C . PHE A 1 88 ? 5.021 0.680 -12.378 1.00 98.75 88 PHE A C 1
ATOM 711 O O . PHE A 1 88 ? 4.692 -0.295 -13.047 1.00 98.75 88 PHE A O 1
ATOM 718 N N . GLU A 1 89 ? 5.992 1.522 -12.730 1.00 98.31 89 GLU A N 1
ATOM 719 C CA . GLU A 1 89 ? 6.883 1.334 -13.890 1.00 98.31 89 GLU A CA 1
ATOM 720 C C . GLU A 1 89 ? 8.162 0.570 -13.488 1.00 98.31 89 GLU A C 1
ATOM 722 O O . GLU A 1 89 ? 8.723 -0.194 -14.269 1.00 98.31 89 GLU A O 1
ATOM 727 N N . GLU A 1 90 ? 8.549 0.681 -12.215 1.00 98.12 90 GLU A N 1
ATOM 728 C CA . GLU A 1 90 ? 9.663 -0.039 -11.599 1.00 98.12 90 GLU A CA 1
ATOM 729 C C . GLU A 1 90 ? 9.213 -0.739 -10.317 1.00 98.12 90 GLU A C 1
ATOM 731 O O . GLU A 1 90 ? 8.250 -0.323 -9.658 1.00 98.12 90 GLU A O 1
ATOM 736 N N . PHE A 1 91 ? 9.933 -1.797 -9.939 1.00 98.19 91 PHE A N 1
ATOM 737 C CA . PHE A 1 91 ? 9.678 -2.500 -8.691 1.00 98.19 91 PHE A CA 1
ATOM 738 C C . PHE A 1 91 ? 9.953 -1.572 -7.494 1.00 98.19 91 PHE A C 1
ATOM 740 O O . PHE A 1 91 ? 11.075 -1.083 -7.360 1.00 98.19 91 PHE A O 1
ATOM 747 N N . PRO A 1 92 ? 8.991 -1.345 -6.577 1.00 97.69 92 PRO A N 1
ATOM 748 C CA . PRO A 1 92 ? 9.200 -0.447 -5.444 1.00 97.69 92 PRO A CA 1
ATOM 749 C C . PRO A 1 92 ? 10.283 -0.968 -4.476 1.00 97.69 92 PRO A C 1
ATOM 751 O O . PRO A 1 92 ? 10.043 -1.959 -3.778 1.00 97.69 92 PRO A O 1
ATOM 754 N N . PRO A 1 93 ? 11.436 -0.284 -4.310 1.00 97.44 93 PRO A N 1
ATOM 755 C CA . PRO A 1 93 ? 12.543 -0.796 -3.488 1.00 97.44 93 PRO A CA 1
ATOM 756 C C . PRO A 1 93 ? 12.181 -0.991 -2.010 1.00 97.44 93 PRO A C 1
ATOM 758 O O . PRO A 1 93 ? 12.760 -1.828 -1.319 1.00 97.44 93 PRO A O 1
ATOM 761 N N . ALA A 1 94 ? 11.183 -0.251 -1.516 1.00 97.94 94 ALA A N 1
ATOM 762 C CA . ALA A 1 94 ? 10.656 -0.412 -0.166 1.00 97.94 94 ALA A CA 1
ATOM 763 C C . ALA A 1 94 ? 10.161 -1.846 0.108 1.00 97.94 94 ALA A C 1
ATOM 765 O O . ALA A 1 94 ? 10.316 -2.331 1.229 1.00 97.94 94 ALA A O 1
ATOM 766 N N . LEU A 1 95 ? 9.624 -2.543 -0.901 1.00 98.19 95 LEU A N 1
ATOM 767 C CA . LEU A 1 95 ? 9.126 -3.910 -0.750 1.00 98.19 95 LEU A CA 1
ATOM 768 C C . LEU A 1 95 ? 10.253 -4.895 -0.430 1.00 98.19 95 LEU A C 1
ATOM 770 O O . LEU A 1 95 ? 10.042 -5.779 0.390 1.00 98.19 95 LEU A O 1
ATOM 774 N N . LEU A 1 96 ? 11.473 -4.698 -0.947 1.00 97.62 96 LEU A N 1
ATOM 775 C CA . LEU A 1 96 ? 12.623 -5.576 -0.663 1.00 97.62 96 LEU A CA 1
ATOM 776 C C . LEU A 1 96 ? 12.977 -5.643 0.832 1.00 97.62 96 LEU A C 1
ATOM 778 O O . LEU A 1 96 ? 13.627 -6.576 1.289 1.00 97.62 96 LEU A O 1
ATOM 782 N N . ARG A 1 97 ? 12.521 -4.675 1.630 1.00 97.56 97 ARG A N 1
ATOM 783 C CA . ARG A 1 97 ? 12.721 -4.648 3.087 1.00 97.56 97 ARG A CA 1
ATOM 784 C C . ARG A 1 97 ? 11.575 -5.301 3.866 1.00 97.56 97 ARG A C 1
ATOM 786 O O . ARG A 1 97 ? 11.602 -5.316 5.095 1.00 97.56 97 ARG A O 1
ATOM 793 N N . MET A 1 98 ? 10.571 -5.844 3.180 1.00 97.12 98 MET A N 1
ATOM 794 C CA . MET A 1 98 ? 9.3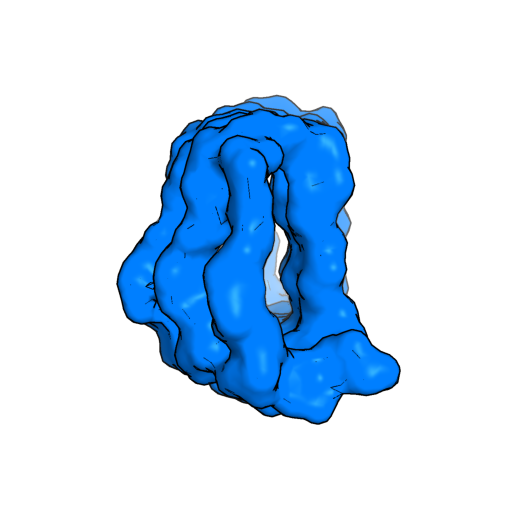53 -6.409 3.765 1.00 97.12 98 MET A CA 1
ATOM 795 C C . MET A 1 98 ? 9.367 -7.944 3.766 1.00 97.12 98 MET A C 1
ATOM 797 O O . MET A 1 98 ? 8.391 -8.586 3.391 1.00 97.12 98 MET A O 1
ATOM 801 N N . GLY A 1 99 ? 10.444 -8.556 4.268 1.00 96.62 99 GLY A N 1
ATOM 802 C CA . GLY A 1 99 ? 10.641 -10.018 4.284 1.00 96.62 99 GLY A CA 1
ATOM 803 C C . GLY A 1 99 ? 9.668 -10.845 5.147 1.00 96.62 99 GLY A C 1
ATOM 804 O O . GLY A 1 99 ? 9.936 -12.015 5.401 1.00 96.62 99 GLY A O 1
ATOM 805 N N . ARG A 1 100 ? 8.574 -10.245 5.640 1.00 96.44 100 ARG A N 1
ATOM 806 C CA . ARG A 1 100 ? 7.453 -10.907 6.339 1.00 96.44 100 ARG A CA 1
ATOM 807 C C . ARG A 1 100 ? 6.152 -10.911 5.519 1.00 96.44 100 ARG A C 1
ATOM 809 O O . ARG A 1 100 ? 5.128 -11.377 6.024 1.00 96.44 100 ARG A O 1
ATOM 816 N N . LEU A 1 101 ? 6.163 -10.356 4.304 1.00 97.88 101 LEU A N 1
ATOM 817 C CA . LEU A 1 101 ? 5.040 -10.472 3.376 1.00 97.88 101 LEU A CA 1
ATOM 818 C C . LEU A 1 101 ? 4.936 -11.918 2.891 1.00 97.88 101 LEU A C 1
ATOM 820 O O . LEU A 1 101 ? 5.910 -12.466 2.391 1.00 97.88 101 LEU A O 1
ATOM 824 N N . HIS A 1 102 ? 3.753 -12.501 3.058 1.00 98.06 102 HIS A N 1
ATOM 825 C CA . HIS A 1 102 ? 3.381 -13.819 2.540 1.00 98.06 102 HIS A CA 1
ATOM 826 C C . HIS A 1 102 ? 2.601 -13.701 1.233 1.00 98.06 102 HIS A C 1
ATOM 828 O O . HIS A 1 102 ? 2.578 -14.630 0.441 1.00 98.06 102 HIS A O 1
ATOM 834 N N . ILE A 1 103 ? 1.964 -12.548 1.002 1.00 98.50 103 ILE A N 1
ATOM 835 C CA . ILE A 1 103 ? 1.243 -12.263 -0.234 1.00 98.50 103 ILE A CA 1
ATOM 836 C C . ILE A 1 103 ? 1.680 -10.894 -0.742 1.00 98.50 103 ILE A C 1
ATOM 838 O O . ILE A 1 103 ? 1.597 -9.895 -0.018 1.00 98.50 103 ILE A O 1
ATOM 842 N N . LEU A 1 104 ? 2.132 -10.863 -1.992 1.00 98.44 104 LEU A N 1
ATOM 843 C CA . LEU A 1 104 ? 2.406 -9.654 -2.750 1.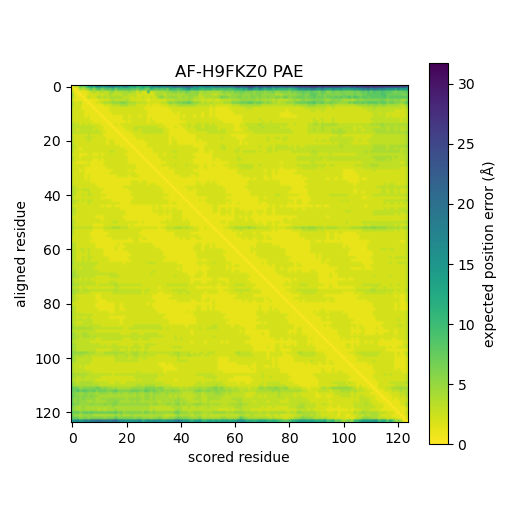00 98.44 104 LEU A CA 1
ATOM 844 C C . LEU A 1 104 ? 1.830 -9.833 -4.150 1.00 98.44 104 LEU A C 1
ATOM 846 O O . LEU A 1 104 ? 2.280 -10.699 -4.892 1.00 98.44 104 LEU A O 1
ATOM 850 N N . ASP A 1 105 ? 0.863 -8.997 -4.502 1.00 98.56 105 ASP A N 1
ATOM 851 C CA . ASP A 1 105 ? 0.294 -8.970 -5.845 1.00 98.56 105 ASP A CA 1
ATOM 852 C C . ASP A 1 105 ? 0.646 -7.647 -6.528 1.00 98.56 105 ASP A C 1
ATOM 854 O O . ASP A 1 105 ? 0.311 -6.570 -6.030 1.00 98.56 105 ASP A O 1
ATOM 858 N N . LEU A 1 106 ? 1.354 -7.738 -7.650 1.00 98.38 106 LEU A N 1
ATOM 859 C CA . LEU A 1 106 ? 1.771 -6.616 -8.490 1.00 98.38 106 LEU A CA 1
ATOM 860 C C . LEU A 1 106 ? 1.256 -6.763 -9.930 1.00 98.38 106 LEU A C 1
ATOM 862 O O . LEU A 1 106 ? 1.712 -6.020 -10.803 1.00 98.38 106 LEU A O 1
ATOM 866 N N . ASP A 1 107 ? 0.318 -7.679 -10.190 1.00 98.00 107 ASP A N 1
ATOM 867 C CA . ASP A 1 107 ? -0.201 -7.934 -11.536 1.00 98.00 107 ASP A CA 1
ATOM 868 C C . ASP A 1 107 ? -0.804 -6.667 -12.172 1.00 98.00 107 ASP A C 1
ATOM 870 O O . ASP A 1 107 ? -1.187 -5.715 -11.491 1.00 98.00 107 ASP A O 1
ATOM 874 N N . ARG A 1 108 ? -0.876 -6.605 -13.504 1.00 98.25 108 ARG A N 1
ATOM 875 C CA . ARG A 1 108 ? -1.453 -5.460 -14.243 1.00 98.25 108 ARG A CA 1
ATOM 876 C C . ARG A 1 108 ? -0.843 -4.103 -13.861 1.00 98.25 108 ARG A C 1
ATOM 878 O O . ARG A 1 108 ? -1.525 -3.079 -13.857 1.00 98.25 108 ARG A O 1
ATOM 885 N N . ASN A 1 109 ? 0.446 -4.091 -13.537 1.00 98.75 109 ASN A N 1
ATOM 886 C CA . ASN A 1 109 ? 1.263 -2.882 -13.490 1.00 98.75 109 ASN A CA 1
ATOM 887 C C . ASN A 1 109 ? 2.048 -2.713 -14.799 1.00 98.75 109 ASN A C 1
ATOM 889 O O . ASN A 1 109 ? 1.781 -3.385 -15.791 1.00 98.75 109 ASN A O 1
ATOM 893 N N . ARG A 1 110 ? 2.995 -1.774 -14.827 1.00 98.19 110 ARG A N 1
ATOM 894 C CA . ARG A 1 110 ? 3.842 -1.464 -15.989 1.00 98.19 110 ARG A CA 1
ATOM 895 C C . ARG A 1 110 ? 5.308 -1.792 -15.707 1.00 98.19 110 ARG A C 1
ATOM 897 O O . ARG A 1 110 ? 6.192 -1.102 -16.199 1.00 98.19 110 ARG A O 1
ATOM 904 N N . LEU A 1 111 ? 5.544 -2.793 -14.859 1.00 97.94 111 LEU A N 1
ATOM 905 C CA . LEU A 1 111 ? 6.878 -3.162 -14.406 1.00 97.94 111 LEU A CA 1
ATOM 906 C C . LEU A 1 111 ? 7.717 -3.633 -15.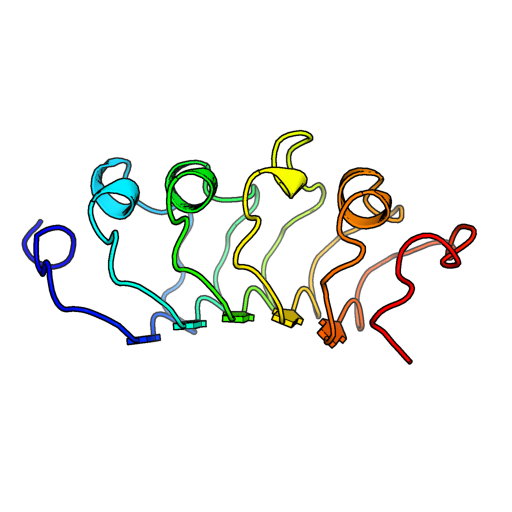596 1.00 97.94 111 LEU A C 1
ATOM 908 O O . LEU A 1 111 ? 7.335 -4.580 -16.278 1.00 97.94 111 LEU A O 1
ATOM 912 N N . GLY A 1 112 ? 8.871 -3.000 -15.808 1.00 95.25 112 GLY A N 1
ATOM 913 C CA . GLY A 1 112 ? 9.844 -3.451 -16.812 1.00 95.25 112 GLY A CA 1
ATOM 914 C C . GLY A 1 112 ? 10.550 -4.762 -16.443 1.00 95.25 112 GLY A C 1
ATOM 915 O O . GLY A 1 112 ? 11.127 -5.421 -17.301 1.00 95.25 112 GLY A O 1
ATOM 916 N N . GLY A 1 113 ? 10.500 -5.156 -15.170 1.00 94.62 113 GLY A N 1
ATOM 917 C CA . GLY A 1 113 ? 11.103 -6.381 -14.663 1.00 94.62 113 GLY A CA 1
ATOM 918 C C . GLY A 1 113 ? 11.067 -6.442 -13.140 1.00 94.62 113 GLY A C 1
ATOM 919 O O . GLY A 1 113 ? 10.612 -5.510 -12.469 1.00 94.62 113 GLY A O 1
ATOM 920 N N . PHE A 1 114 ? 11.564 -7.552 -12.601 1.00 95.81 114 PHE A N 1
ATOM 921 C CA . PHE A 1 114 ? 11.705 -7.765 -11.164 1.00 95.81 114 PHE A CA 1
ATOM 922 C C . PHE A 1 114 ? 13.190 -7.769 -10.773 1.00 95.81 114 PHE A C 1
ATOM 924 O O . PHE A 1 114 ? 14.007 -8.321 -11.512 1.00 95.81 114 PHE A O 1
ATOM 931 N N . PRO A 1 115 ? 13.556 -7.162 -9.630 1.00 96.06 115 PRO A N 1
ATOM 932 C CA . PRO A 1 115 ? 14.886 -7.301 -9.048 1.00 96.06 115 PRO A CA 1
ATOM 933 C C . PRO A 1 115 ? 15.042 -8.686 -8.398 1.00 96.06 115 PRO A C 1
ATOM 935 O O . PRO A 1 115 ? 14.128 -9.509 -8.433 1.00 96.06 115 PRO A O 1
ATOM 938 N N . ASP A 1 116 ? 16.175 -8.923 -7.734 1.00 96.00 116 ASP A N 1
ATOM 939 C CA . ASP A 1 116 ? 16.323 -10.076 -6.844 1.00 96.00 116 ASP A CA 1
ATOM 940 C C . ASP A 1 116 ? 15.282 -10.029 -5.709 1.00 96.00 116 ASP A C 1
ATOM 942 O O . ASP A 1 116 ? 15.242 -9.096 -4.899 1.00 96.00 116 ASP A O 1
ATOM 946 N N . LEU A 1 117 ? 14.432 -11.055 -5.660 1.00 95.44 117 LEU A N 1
ATOM 947 C CA . LEU A 1 117 ? 13.364 -11.199 -4.674 1.00 95.44 117 LEU A CA 1
ATOM 948 C C . LEU A 1 117 ? 13.776 -12.055 -3.468 1.00 95.44 117 LEU A C 1
ATOM 950 O O . LEU A 1 117 ? 12.959 -12.243 -2.568 1.00 95.44 117 LEU A O 1
ATOM 954 N N . HIS A 1 118 ? 15.028 -12.519 -3.375 1.00 94.75 118 HIS A N 1
ATOM 955 C CA . HIS A 1 118 ? 15.545 -13.255 -2.214 1.00 94.75 118 HIS A CA 1
ATOM 956 C C . HIS A 1 118 ? 15.242 -12.586 -0.849 1.00 94.75 118 HIS A C 1
ATOM 958 O O . HIS A 1 118 ? 14.901 -13.298 0.106 1.00 94.75 118 HIS A O 1
ATOM 964 N N . PRO A 1 119 ? 15.261 -11.240 -0.703 1.00 96.31 119 PRO A N 1
ATOM 965 C CA . PRO A 1 119 ? 14.862 -10.586 0.547 1.00 96.31 119 PRO A CA 1
ATOM 966 C C . PRO A 1 119 ? 13.407 -10.855 0.983 1.00 96.31 119 PRO A C 1
ATOM 968 O O . PRO A 1 119 ? 13.099 -10.814 2.180 1.00 96.31 119 PRO A O 1
ATOM 971 N N . LEU A 1 120 ? 12.513 -11.180 0.042 1.00 95.50 120 LEU A N 1
ATOM 972 C CA . LEU A 1 120 ? 11.096 -11.497 0.254 1.00 95.50 120 LEU A CA 1
ATOM 973 C C . LEU A 1 120 ? 10.878 -12.974 0.609 1.00 95.50 120 LEU A C 1
ATOM 975 O O . LEU A 1 120 ? 9.962 -13.631 0.125 1.00 95.50 120 LEU A O 1
ATOM 979 N N . ARG A 1 121 ? 11.714 -13.498 1.504 1.00 94.31 121 ARG A N 1
ATOM 980 C CA . ARG A 1 121 ? 11.792 -14.919 1.882 1.00 94.31 121 ARG A CA 1
ATOM 981 C C . ARG A 1 121 ? 10.487 -15.591 2.337 1.00 94.31 121 ARG A C 1
ATOM 983 O O . ARG A 1 121 ? 10.471 -16.814 2.434 1.00 94.31 121 ARG A O 1
ATOM 990 N N . ALA A 1 122 ? 9.454 -14.818 2.672 1.00 96.62 122 ALA A N 1
ATOM 991 C CA . ALA A 1 122 ? 8.153 -15.311 3.117 1.00 96.62 122 ALA A CA 1
ATOM 992 C C . ALA A 1 122 ? 7.127 -15.486 1.975 1.00 96.62 122 ALA A C 1
ATOM 994 O O . ALA A 1 122 ? 6.075 -16.059 2.228 1.00 96.62 122 ALA A O 1
ATOM 995 N N . LEU A 1 123 ? 7.433 -15.061 0.739 1.00 92.62 123 LEU A N 1
ATOM 996 C CA . LEU A 1 123 ? 6.590 -15.248 -0.458 1.00 92.62 123 LEU A CA 1
ATOM 997 C C . LEU A 1 123 ? 6.713 -16.652 -1.094 1.00 92.62 123 LEU A C 1
ATOM 999 O O . LEU A 1 123 ? 6.497 -16.794 -2.294 1.00 92.62 123 LEU A O 1
ATOM 1003 N N . ARG A 1 124 ? 7.135 -17.662 -0.327 1.00 71.56 124 ARG A N 1
ATOM 1004 C CA . ARG A 1 124 ? 7.343 -19.029 -0.833 1.00 71.56 124 ARG A CA 1
ATOM 1005 C C . ARG A 1 124 ? 6.030 -19.761 -1.060 1.00 71.56 124 ARG A C 1
ATOM 1007 O O . ARG A 1 124 ? 5.131 -19.597 -0.206 1.00 71.56 124 ARG A O 1
#

Organism: Macaca mulatta (NCBI:txid9544)

Sequence (124 aa):
DGLCRLPRLTRLYLGGNRLLALPADFAQLQSLRCLWIEGNFLRRFPRPLLRLVALQSLQMGDNRLRALPAELPRMTGLRGLWLYGNRFEEFPPALLRMGRLHILDLDRNRLGGFPDLHPLRALR

Nearest PDB structures (foldseek):
  4u06-assembly1_A  TM=9.356E-01  e=6.486E-08  Leptospira interrogans serovar Copenhageni str. Fiocruz L1-130
  8glv-assembly1_Eb  TM=8.974E-01  e=9.227E-08  Chlamydomonas reinhardtii
  7yjw-assembly1_B  TM=9.358E-01  e=2.505E-07  Leptospira santarosai serovar Shermani str. LT 821
  7yjw-assembly1_A  TM=8.848E-01  e=2.100E-07  Leptospira santarosai serovar Shermani str. LT 821
  7sd1-assembly2_B  TM=8.902E-01  e=6.414E-07  Homo sapiens